Protein AF-A0A4Q5TYN4-F1 (afdb_monomer_lite)

Structure (mmCIF, N/CA/C/O backbone):
data_AF-A0A4Q5TYN4-F1
#
_entry.id   AF-A0A4Q5TYN4-F1
#
loop_
_atom_site.group_PDB
_atom_site.id
_atom_site.type_symbol
_atom_site.label_atom_id
_atom_site.label_alt_id
_atom_site.label_comp_id
_atom_site.label_asym_id
_atom_site.label_entity_id
_atom_site.label_seq_id
_atom_site.pdbx_PDB_ins_code
_atom_site.Cartn_x
_atom_site.Cartn_y
_atom_site.Cartn_z
_atom_site.occupancy
_atom_site.B_iso_or_equiv
_atom_site.auth_seq_id
_atom_site.auth_comp_id
_atom_site.auth_asym_id
_atom_site.auth_atom_id
_atom_site.pdbx_PDB_model_num
ATOM 1 N N . MET A 1 1 ? 15.021 7.858 -16.750 1.00 62.53 1 MET A N 1
ATOM 2 C CA . MET A 1 1 ? 15.319 8.056 -15.314 1.00 62.53 1 MET A CA 1
ATOM 3 C C . MET A 1 1 ? 16.144 6.871 -14.833 1.00 62.53 1 MET A C 1
ATOM 5 O O . MET A 1 1 ? 16.178 5.869 -15.535 1.00 62.53 1 MET A O 1
ATOM 9 N N . SER A 1 2 ? 16.865 6.995 -13.716 1.00 85.25 2 SER A N 1
ATOM 10 C CA . SER A 1 2 ? 17.566 5.843 -13.130 1.00 85.25 2 SER A CA 1
ATOM 11 C C . SER A 1 2 ? 16.537 4.801 -12.665 1.00 85.25 2 SER A C 1
ATOM 13 O O . SER A 1 2 ? 15.531 5.224 -12.086 1.00 85.25 2 SER A O 1
ATOM 15 N N . PRO A 1 3 ? 16.780 3.486 -12.836 1.00 88.38 3 PRO A N 1
ATOM 16 C CA . PRO A 1 3 ? 15.913 2.435 -12.293 1.00 88.38 3 PRO A CA 1
ATOM 17 C C . PRO A 1 3 ? 15.622 2.624 -10.803 1.00 88.38 3 PRO A C 1
ATOM 19 O O . PRO A 1 3 ? 14.493 2.463 -10.356 1.00 88.38 3 PRO A O 1
ATOM 22 N N . PHE A 1 4 ? 16.616 3.103 -10.047 1.00 92.12 4 PHE A N 1
ATOM 23 C CA . PHE A 1 4 ? 16.458 3.430 -8.632 1.00 92.12 4 PHE A CA 1
ATOM 24 C C . PHE A 1 4 ? 15.360 4.473 -8.375 1.00 92.12 4 PHE A C 1
ATOM 26 O O . PHE A 1 4 ? 14.619 4.366 -7.405 1.00 92.12 4 PHE A O 1
ATOM 33 N N . THR A 1 5 ? 15.237 5.489 -9.232 1.00 91.12 5 THR A N 1
ATOM 34 C CA . THR A 1 5 ? 14.225 6.542 -9.074 1.00 91.12 5 THR A CA 1
ATOM 35 C C . THR A 1 5 ? 12.816 6.010 -9.338 1.00 91.12 5 THR A C 1
ATOM 37 O O . THR A 1 5 ? 11.889 6.412 -8.636 1.00 91.12 5 THR A O 1
ATOM 40 N N . GLY A 1 6 ? 12.658 5.099 -10.306 1.00 93.50 6 GLY A N 1
ATOM 41 C CA . GLY A 1 6 ? 11.384 4.426 -10.576 1.00 93.50 6 GLY A CA 1
ATOM 42 C C . GLY A 1 6 ? 10.948 3.544 -9.408 1.00 93.50 6 GLY A C 1
ATOM 43 O O . GLY A 1 6 ? 9.857 3.737 -8.873 1.00 93.50 6 GLY A O 1
ATOM 44 N N . GLU A 1 7 ? 11.850 2.685 -8.930 1.00 94.31 7 GLU A N 1
ATOM 45 C CA . GLU A 1 7 ? 11.613 1.806 -7.777 1.00 94.31 7 GLU A CA 1
ATOM 46 C C . GLU A 1 7 ? 11.287 2.592 -6.499 1.00 94.31 7 GLU A C 1
ATOM 48 O O . GLU A 1 7 ? 10.348 2.259 -5.770 1.00 94.31 7 GLU A O 1
ATOM 53 N N . LEU A 1 8 ? 12.022 3.680 -6.242 1.00 95.19 8 LEU A N 1
ATOM 54 C CA . LEU A 1 8 ? 11.786 4.549 -5.090 1.00 95.19 8 LEU A CA 1
ATOM 55 C C . LEU A 1 8 ? 10.395 5.191 -5.155 1.00 95.19 8 LEU A C 1
ATOM 57 O O . LEU A 1 8 ? 9.669 5.187 -4.161 1.00 95.19 8 LEU A O 1
ATOM 61 N N . ALA A 1 9 ? 10.012 5.729 -6.316 1.00 95.06 9 ALA A N 1
ATOM 62 C CA . ALA A 1 9 ? 8.715 6.371 -6.503 1.00 95.06 9 ALA A CA 1
ATOM 63 C C . ALA A 1 9 ? 7.554 5.365 -6.414 1.00 95.06 9 ALA A C 1
ATOM 65 O O . ALA A 1 9 ? 6.568 5.631 -5.722 1.00 95.06 9 ALA A O 1
ATOM 66 N N . GLY A 1 10 ? 7.682 4.200 -7.056 1.00 95.44 10 GLY A N 1
ATOM 67 C CA . GLY A 1 10 ? 6.685 3.130 -6.997 1.00 95.44 10 GLY A CA 1
ATOM 68 C C . GLY A 1 10 ? 6.484 2.604 -5.576 1.00 95.44 10 GLY A C 1
ATOM 69 O O . GLY A 1 10 ? 5.352 2.506 -5.098 1.00 95.44 10 GLY A O 1
ATOM 70 N N . THR A 1 11 ? 7.581 2.361 -4.855 1.00 95.94 11 THR A N 1
ATOM 71 C CA . THR A 1 11 ? 7.540 1.908 -3.458 1.00 95.94 11 THR A CA 1
ATOM 72 C C . THR A 1 11 ? 6.937 2.969 -2.538 1.00 95.94 11 THR A C 1
ATOM 74 O O . THR A 1 11 ? 6.100 2.647 -1.692 1.00 95.94 11 THR A O 1
ATOM 77 N N . ALA A 1 12 ? 7.307 4.243 -2.708 1.00 96.50 12 ALA A N 1
ATOM 78 C CA . ALA A 1 12 ? 6.744 5.336 -1.919 1.00 96.50 12 ALA A CA 1
ATOM 79 C C . ALA A 1 12 ? 5.220 5.439 -2.100 1.00 96.50 12 ALA A C 1
ATOM 81 O O . ALA A 1 12 ? 4.489 5.545 -1.112 1.00 96.50 12 ALA A O 1
ATOM 82 N N . LEU A 1 13 ? 4.730 5.337 -3.341 1.00 96.56 13 LEU A N 1
ATOM 83 C CA . LEU A 1 13 ? 3.296 5.316 -3.642 1.00 96.56 13 LEU A CA 1
ATOM 84 C C . LEU A 1 13 ? 2.591 4.114 -3.005 1.00 96.56 13 LEU A C 1
ATOM 86 O O . LEU A 1 13 ? 1.557 4.291 -2.358 1.00 96.56 13 LEU A O 1
ATOM 90 N N . MET A 1 14 ? 3.163 2.913 -3.139 1.00 97.38 14 MET A N 1
ATOM 91 C CA . MET A 1 14 ? 2.614 1.691 -2.544 1.00 97.38 14 MET A CA 1
ATOM 92 C C . MET A 1 14 ? 2.467 1.826 -1.023 1.00 97.38 14 MET A C 1
ATOM 94 O O . MET A 1 14 ? 1.410 1.512 -0.477 1.00 97.38 14 MET A O 1
ATOM 98 N N . ILE A 1 15 ? 3.498 2.328 -0.336 1.00 97.50 15 ILE A N 1
ATOM 99 C CA . ILE A 1 15 ? 3.498 2.481 1.124 1.00 97.50 15 ILE A CA 1
ATOM 100 C C . ILE A 1 15 ? 2.471 3.524 1.569 1.00 97.50 15 ILE A C 1
ATOM 102 O O . ILE A 1 15 ? 1.704 3.257 2.495 1.00 97.50 15 ILE A O 1
ATOM 106 N N . ILE A 1 16 ? 2.433 4.696 0.926 1.00 97.56 16 ILE A N 1
ATOM 107 C CA . ILE A 1 16 ? 1.509 5.777 1.301 1.00 97.56 16 ILE A CA 1
ATOM 108 C C . ILE A 1 16 ? 0.057 5.318 1.146 1.00 97.56 16 ILE A C 1
ATOM 110 O O . ILE A 1 16 ? -0.748 5.505 2.058 1.00 97.56 16 ILE A O 1
ATOM 114 N N . LEU A 1 17 ? -0.280 4.687 0.019 1.00 97.44 17 LEU A N 1
ATOM 115 C CA . LEU A 1 17 ? -1.643 4.233 -0.247 1.00 97.44 17 LEU A CA 1
ATOM 116 C C . LEU A 1 17 ? -2.016 3.011 0.604 1.00 97.44 17 LEU A C 1
ATOM 118 O O . LEU A 1 17 ? -3.075 3.008 1.230 1.00 97.44 17 LEU A O 1
ATOM 122 N N . GLY A 1 18 ? -1.141 2.005 0.689 1.00 97.25 18 GLY A N 1
ATOM 123 C CA . GLY A 1 18 ? -1.378 0.788 1.468 1.00 97.25 18 GLY A CA 1
ATOM 124 C C . GLY A 1 18 ? -1.553 1.080 2.959 1.00 97.25 18 GLY A C 1
ATOM 125 O O . GLY A 1 18 ? -2.573 0.725 3.557 1.00 97.25 18 GLY A O 1
ATOM 126 N N . ASN A 1 19 ? -0.615 1.818 3.561 1.00 97.25 19 ASN A N 1
ATOM 127 C CA . ASN A 1 19 ? -0.722 2.215 4.968 1.00 97.25 19 ASN A CA 1
ATOM 128 C C . ASN A 1 19 ? -1.823 3.262 5.191 1.00 97.25 19 ASN A C 1
ATOM 130 O O . ASN A 1 19 ? -2.434 3.293 6.262 1.00 97.25 19 ASN A O 1
ATOM 134 N N . GLY A 1 20 ? -2.135 4.082 4.184 1.00 96.94 20 GLY A N 1
ATOM 135 C CA . GLY A 1 20 ? -3.280 4.992 4.199 1.00 96.94 20 GLY A CA 1
ATOM 136 C C . GLY A 1 20 ? -4.604 4.248 4.391 1.00 96.94 20 GLY A C 1
ATOM 137 O O . GLY A 1 20 ? -5.399 4.612 5.254 1.00 96.94 20 GLY A O 1
ATOM 138 N N . VAL A 1 21 ? -4.816 3.143 3.674 1.00 97.50 21 VAL A N 1
ATOM 139 C CA . VAL A 1 21 ? -6.023 2.316 3.840 1.00 97.50 21 VAL A CA 1
ATOM 140 C C . VAL A 1 21 ? -6.044 1.627 5.204 1.00 97.50 21 VAL A C 1
ATOM 142 O O . VAL A 1 21 ? -7.077 1.637 5.872 1.00 97.50 21 VAL A O 1
ATOM 145 N N . VAL A 1 22 ? -4.913 1.077 5.657 1.00 97.44 22 VAL A N 1
ATOM 146 C CA . VAL A 1 22 ? -4.818 0.456 6.991 1.00 97.44 22 VAL A CA 1
ATOM 147 C C . VAL A 1 22 ? -5.153 1.472 8.083 1.00 97.44 22 VAL A C 1
ATOM 149 O O . VAL A 1 22 ? -5.976 1.192 8.951 1.00 97.44 22 VAL A O 1
ATOM 152 N N . SER A 1 23 ? -4.581 2.676 8.019 1.00 97.00 23 SER A N 1
ATOM 153 C CA . SER A 1 23 ? -4.863 3.737 8.990 1.00 97.00 23 SER A CA 1
ATOM 154 C C . SER A 1 23 ? -6.324 4.200 8.937 1.00 97.00 23 SER A C 1
ATOM 156 O O . SER A 1 23 ? -6.935 4.360 9.991 1.00 97.00 23 SER A O 1
ATOM 158 N N . ASN A 1 24 ? -6.928 4.299 7.747 1.00 96.88 24 ASN A N 1
ATOM 159 C CA . ASN A 1 24 ? -8.350 4.615 7.575 1.00 96.88 24 ASN A CA 1
ATOM 160 C C . ASN A 1 24 ? -9.303 3.530 8.113 1.00 96.88 24 ASN A C 1
ATOM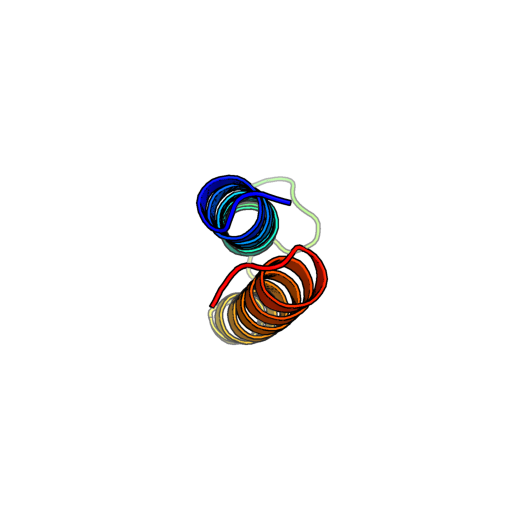 162 O O . ASN A 1 24 ? -10.463 3.829 8.364 1.00 96.88 24 ASN A O 1
ATOM 166 N N . VAL A 1 25 ? -8.860 2.280 8.270 1.00 97.50 25 VAL A N 1
ATOM 167 C CA . VAL A 1 25 ? -9.704 1.200 8.816 1.00 97.50 25 VAL A CA 1
ATOM 168 C C . VAL A 1 25 ? -9.454 0.979 10.309 1.00 97.50 25 VAL A C 1
ATOM 170 O O . VAL A 1 25 ? -10.392 0.724 11.067 1.00 97.50 25 VAL A O 1
ATOM 173 N N . VAL A 1 26 ? -8.199 1.084 10.749 1.00 96.88 26 VAL A N 1
ATOM 174 C CA . VAL A 1 26 ? -7.777 0.727 12.110 1.00 96.88 26 VAL A CA 1
ATOM 175 C C . VAL A 1 26 ? -7.886 1.904 13.081 1.00 96.88 26 VAL A C 1
ATOM 177 O O . VAL A 1 26 ? -8.297 1.709 14.226 1.00 96.88 26 VAL A O 1
ATOM 180 N N . LEU A 1 27 ? -7.553 3.131 12.660 1.00 96.69 27 LEU A N 1
ATOM 181 C CA . LEU A 1 27 ? -7.592 4.285 13.560 1.00 96.69 27 LEU A CA 1
ATOM 182 C C . LEU A 1 27 ? -9.030 4.714 13.846 1.00 96.69 27 LEU A C 1
ATOM 184 O O . LEU A 1 27 ? -9.879 4.767 12.955 1.00 96.69 27 LEU A O 1
ATOM 188 N N . LYS A 1 28 ? -9.281 5.068 15.106 1.00 93.12 28 LYS A N 1
ATOM 189 C CA . LYS A 1 28 ? -10.543 5.667 15.551 1.00 93.12 28 LYS A CA 1
ATOM 190 C C . LYS A 1 28 ? -10.700 7.061 14.923 1.00 93.12 28 LYS A C 1
ATOM 192 O O . LYS A 1 28 ? -9.705 7.721 14.640 1.00 93.12 28 LYS A O 1
ATOM 197 N N . ASN A 1 29 ? -11.941 7.520 14.743 1.00 94.88 29 ASN A N 1
ATOM 198 C CA . ASN A 1 29 ? -12.290 8.809 14.111 1.00 94.88 29 ASN A CA 1
ATOM 199 C C . ASN A 1 29 ? -11.947 8.929 12.615 1.00 94.88 29 ASN A C 1
ATOM 201 O O . ASN A 1 29 ? -11.796 10.030 12.089 1.00 94.88 29 ASN A O 1
ATOM 205 N N . THR A 1 30 ? -11.858 7.804 11.912 1.00 94.81 30 THR A N 1
ATOM 206 C CA . THR A 1 30 ? -11.742 7.759 10.451 1.00 94.81 30 THR A CA 1
ATOM 207 C C . THR A 1 30 ? -13.070 7.313 9.841 1.00 94.81 30 THR A C 1
ATOM 209 O O . THR A 1 30 ? -13.863 6.621 10.480 1.00 94.81 30 THR A O 1
ATOM 212 N N . LYS A 1 31 ? -13.342 7.710 8.593 1.00 92.00 31 LYS A N 1
ATOM 213 C CA . LYS A 1 31 ? -14.601 7.353 7.915 1.00 92.00 31 LYS A CA 1
ATOM 214 C C . LYS A 1 31 ? -14.679 5.870 7.542 1.00 92.00 31 LYS A C 1
ATOM 216 O O . LYS A 1 31 ? -15.774 5.369 7.321 1.00 92.00 31 LYS A O 1
ATOM 221 N N . GLY A 1 32 ? -13.538 5.188 7.447 1.00 89.88 32 GLY A N 1
ATOM 222 C CA . GLY A 1 32 ? -13.462 3.752 7.180 1.00 89.88 32 GLY A CA 1
ATOM 223 C C . GLY A 1 32 ? -13.330 2.88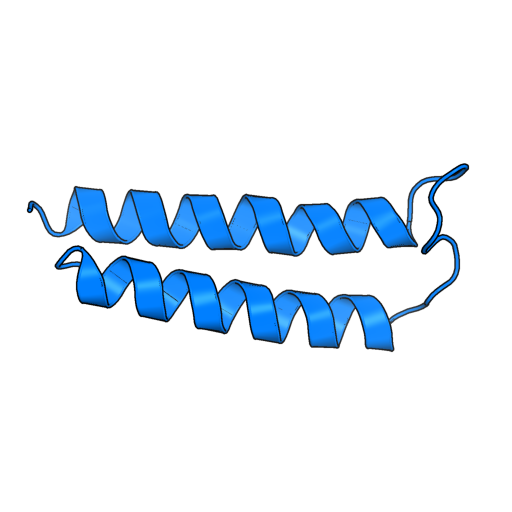3 8.428 1.00 89.88 32 GLY A C 1
ATOM 224 O O . GLY A 1 32 ? -13.125 1.676 8.278 1.00 89.88 32 GLY A O 1
ATOM 225 N N . HIS A 1 33 ? -13.410 3.459 9.636 1.00 95.75 33 HIS A N 1
ATOM 226 C CA . HIS A 1 33 ? -13.187 2.712 10.869 1.00 95.75 33 HIS A CA 1
ATOM 227 C C . HIS A 1 33 ? -14.131 1.509 10.968 1.00 95.75 33 HIS A C 1
ATOM 229 O O . HIS A 1 33 ? -15.346 1.650 10.842 1.00 95.75 33 HIS A O 1
ATOM 235 N N . GLY A 1 34 ? -13.570 0.318 11.191 1.00 94.31 34 GLY A N 1
ATOM 236 C CA . GLY A 1 34 ? -14.350 -0.922 11.245 1.00 94.31 34 GLY A CA 1
ATOM 237 C C . GLY A 1 34 ? -14.736 -1.509 9.879 1.00 94.31 34 GLY A C 1
ATOM 238 O O . GLY A 1 34 ? -15.466 -2.493 9.841 1.00 94.31 34 GLY A O 1
ATOM 239 N N . GLY A 1 35 ? -14.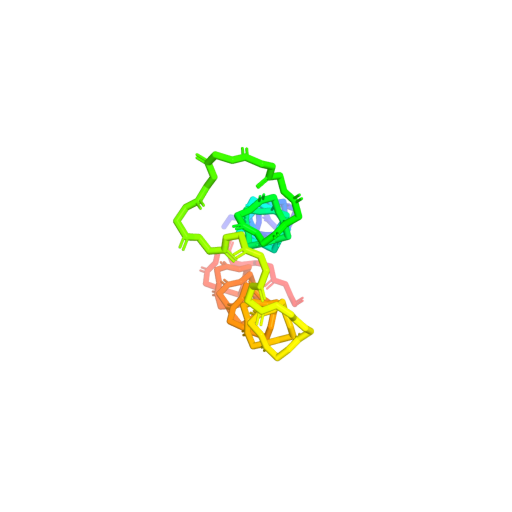211 -0.983 8.764 1.00 91.44 35 GLY A N 1
ATOM 240 C CA . GLY A 1 35 ? -14.422 -1.531 7.412 1.00 91.44 35 GLY A CA 1
ATOM 241 C C . GLY A 1 35 ? -13.874 -2.952 7.191 1.00 91.44 35 GLY A C 1
ATOM 242 O O . GLY A 1 35 ? -14.201 -3.600 6.199 1.00 91.44 35 GLY A O 1
ATOM 243 N N . GLY A 1 36 ? -13.069 -3.462 8.128 1.00 94.12 36 GLY A N 1
ATOM 244 C CA . GLY A 1 36 ? -12.613 -4.849 8.155 1.00 94.12 36 GLY A CA 1
ATOM 245 C C . GLY A 1 36 ? -11.561 -5.195 7.098 1.00 94.12 36 GLY A C 1
ATOM 246 O O . GLY A 1 36 ? -11.001 -4.340 6.411 1.00 94.12 36 GLY A O 1
ATOM 247 N N . TRP A 1 37 ? -11.277 -6.492 6.989 1.00 94.69 37 TRP A N 1
ATOM 248 C CA . TRP A 1 37 ? -10.186 -7.010 6.160 1.00 94.69 37 TRP A CA 1
ATOM 249 C C . TRP A 1 37 ? -10.391 -6.792 4.661 1.00 94.69 37 TRP A C 1
ATOM 251 O O . TRP A 1 37 ? -9.422 -6.525 3.959 1.00 94.69 37 TRP A O 1
ATOM 261 N N . ILE A 1 38 ? -11.632 -6.842 4.168 1.00 96.06 38 ILE A N 1
ATOM 262 C CA . ILE A 1 38 ? -11.911 -6.701 2.733 1.00 96.06 38 ILE A CA 1
ATOM 263 C C . ILE A 1 38 ? -11.471 -5.335 2.188 1.00 96.06 38 ILE A C 1
ATOM 265 O O . ILE A 1 38 ? -10.876 -5.264 1.115 1.00 96.06 38 ILE A O 1
ATOM 269 N N . VAL A 1 39 ? -11.686 -4.263 2.959 1.00 96.38 39 VAL A N 1
ATOM 270 C CA . VAL A 1 39 ? -11.274 -2.902 2.587 1.00 96.38 39 VAL A CA 1
ATOM 271 C C . VAL A 1 39 ? -9.751 -2.793 2.563 1.00 96.38 39 VAL A C 1
ATOM 273 O O . VAL A 1 39 ? -9.195 -2.218 1.630 1.00 96.38 39 VAL A O 1
ATOM 276 N N . ILE A 1 40 ? -9.070 -3.392 3.547 1.00 97.19 40 ILE A N 1
ATOM 277 C CA . ILE A 1 40 ? -7.604 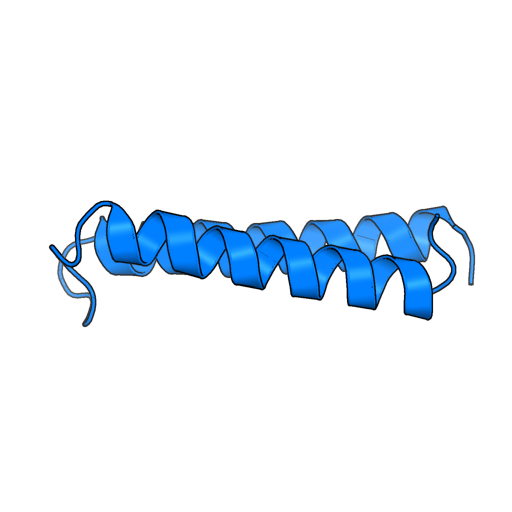-3.412 3.618 1.00 97.19 40 ILE A CA 1
ATOM 278 C C . ILE A 1 40 ? -7.016 -4.190 2.438 1.00 97.19 40 ILE A C 1
ATOM 280 O O . ILE A 1 40 ? -6.151 -3.664 1.743 1.00 97.19 40 ILE A O 1
ATOM 284 N N . SER A 1 41 ? -7.497 -5.408 2.177 1.00 97.19 41 SER A N 1
ATOM 285 C CA . SER A 1 41 ? -6.997 -6.255 1.090 1.00 97.19 41 SER A CA 1
ATOM 286 C C . SER A 1 41 ? -7.215 -5.623 -0.282 1.00 97.19 41 SER A C 1
ATOM 288 O O . SER A 1 41 ? -6.289 -5.590 -1.091 1.00 97.19 41 SER A O 1
ATOM 290 N N . PHE A 1 42 ? -8.406 -5.077 -0.543 1.00 97.19 42 PHE A N 1
ATOM 291 C CA . PHE A 1 42 ? -8.690 -4.410 -1.813 1.00 97.19 42 PHE A CA 1
ATOM 292 C C . PHE A 1 42 ? -7.872 -3.122 -1.977 1.00 97.19 42 PHE A C 1
ATOM 294 O O . PHE A 1 42 ? -7.294 -2.880 -3.036 1.00 97.19 42 PHE A O 1
ATOM 301 N N . GLY A 1 43 ? -7.760 -2.318 -0.917 1.00 97.00 43 GLY A N 1
ATOM 302 C CA . GLY A 1 43 ? -6.943 -1.108 -0.931 1.00 97.00 43 GLY A CA 1
ATOM 303 C C . GLY A 1 43 ? -5.459 -1.388 -1.178 1.00 97.00 43 GLY A C 1
ATOM 304 O O . GLY A 1 43 ? -4.827 -0.677 -1.956 1.00 97.00 43 GLY A O 1
ATOM 305 N N . TRP A 1 44 ? -4.917 -2.462 -0.597 1.00 97.62 44 TRP A N 1
ATOM 306 C CA . TRP A 1 44 ? -3.550 -2.910 -0.871 1.00 97.62 44 TRP A CA 1
ATOM 307 C C . TRP A 1 44 ? -3.365 -3.412 -2.303 1.00 97.62 44 TRP A C 1
ATOM 309 O O . TRP A 1 44 ? -2.365 -3.067 -2.926 1.00 97.62 44 TRP A O 1
ATOM 319 N N . ALA A 1 45 ? -4.322 -4.160 -2.860 1.00 97.69 45 ALA A N 1
ATOM 320 C CA . ALA A 1 45 ? -4.254 -4.592 -4.257 1.00 97.69 45 ALA A CA 1
ATOM 321 C C . ALA A 1 45 ? -4.160 -3.391 -5.219 1.00 97.69 45 ALA A C 1
ATOM 323 O O . ALA A 1 45 ? -3.320 -3.377 -6.119 1.00 97.69 45 ALA A O 1
ATOM 324 N N . MET A 1 46 ? -4.954 -2.343 -4.974 1.00 97.50 46 MET A N 1
ATOM 325 C CA . MET A 1 46 ? -4.893 -1.095 -5.743 1.00 97.50 46 MET A CA 1
ATOM 326 C C . MET A 1 46 ? -3.578 -0.330 -5.523 1.00 97.50 46 MET A C 1
ATOM 328 O O . MET A 1 46 ? -3.013 0.199 -6.480 1.00 97.50 46 MET A O 1
ATOM 332 N N . ALA A 1 47 ? -3.067 -0.285 -4.288 1.00 97.44 47 ALA A N 1
ATOM 333 C CA . ALA A 1 47 ? -1.792 0.360 -3.969 1.00 97.44 47 ALA A CA 1
ATOM 334 C C . ALA A 1 47 ? -0.608 -0.313 -4.681 1.00 97.44 47 ALA A C 1
ATOM 336 O O . ALA A 1 47 ? 0.249 0.378 -5.230 1.00 97.44 47 ALA A O 1
ATOM 337 N N . VAL A 1 48 ? -0.584 -1.649 -4.721 1.00 97.06 48 VAL A N 1
ATOM 338 C CA . VAL A 1 48 ? 0.429 -2.428 -5.448 1.00 97.06 48 VAL A CA 1
ATOM 339 C C . VAL A 1 48 ? 0.318 -2.187 -6.951 1.00 97.06 48 VAL A C 1
ATOM 341 O O . VAL A 1 48 ? 1.327 -1.903 -7.589 1.00 97.06 48 VAL A O 1
ATOM 344 N N . PHE A 1 49 ? -0.895 -2.229 -7.515 1.00 96.81 49 PHE A N 1
ATOM 345 C CA . PHE A 1 49 ? -1.111 -1.946 -8.937 1.00 96.81 49 PHE A CA 1
ATOM 346 C C . PHE A 1 49 ? -0.562 -0.567 -9.334 1.00 96.81 49 PHE A C 1
ATOM 348 O O . PHE A 1 49 ? 0.198 -0.453 -10.295 1.00 96.81 49 PHE A O 1
ATOM 355 N N . LEU A 1 50 ? -0.894 0.472 -8.563 1.00 96.25 50 LEU A N 1
ATOM 356 C CA . LEU A 1 50 ? -0.403 1.830 -8.803 1.00 96.25 50 LEU A CA 1
ATOM 357 C C . LEU A 1 50 ? 1.112 1.949 -8.600 1.00 96.25 50 LEU A C 1
ATOM 359 O O . LEU A 1 50 ? 1.766 2.644 -9.375 1.00 96.25 50 LEU A O 1
ATOM 363 N N . GLY A 1 51 ? 1.676 1.265 -7.601 1.00 95.88 51 GLY A N 1
ATOM 364 C CA . GLY A 1 51 ? 3.118 1.235 -7.352 1.00 95.88 51 GLY A CA 1
ATOM 365 C C . GLY A 1 51 ? 3.903 0.630 -8.518 1.00 95.88 51 GLY A C 1
ATOM 366 O O . GLY A 1 51 ? 4.866 1.236 -8.983 1.00 95.88 51 GLY A O 1
ATOM 367 N N . VAL A 1 52 ? 3.451 -0.511 -9.048 1.00 95.31 52 VAL A N 1
ATOM 368 C CA . VAL A 1 52 ? 4.070 -1.173 -10.211 1.00 95.31 52 VAL A CA 1
ATOM 369 C C . VAL A 1 52 ? 3.912 -0.326 -11.473 1.00 95.31 52 VAL A C 1
ATOM 371 O O . VAL A 1 52 ? 4.879 -0.113 -12.204 1.00 95.31 52 VAL A O 1
ATOM 374 N N . TYR A 1 53 ? 2.714 0.209 -11.720 1.00 95.19 53 TYR A N 1
ATOM 375 C CA . TYR A 1 53 ? 2.469 1.077 -12.873 1.00 95.19 53 TYR A CA 1
ATOM 376 C C . TYR A 1 53 ? 3.357 2.331 -12.845 1.00 95.19 53 TYR A C 1
ATOM 378 O O . TYR A 1 53 ? 3.947 2.710 -13.858 1.00 95.19 53 TYR A O 1
ATOM 386 N N . ALA A 1 54 ? 3.502 2.959 -11.677 1.00 94.31 54 ALA A N 1
ATOM 387 C CA . ALA A 1 54 ? 4.379 4.110 -11.510 1.00 94.31 54 ALA A CA 1
ATOM 388 C C . ALA A 1 54 ? 5.861 3.735 -11.659 1.00 94.31 54 ALA A C 1
ATOM 390 O O . ALA A 1 54 ? 6.576 4.445 -12.366 1.00 94.31 54 ALA A O 1
ATOM 391 N N . SER A 1 55 ? 6.315 2.627 -11.053 1.00 94.44 55 SER A N 1
ATOM 392 C CA . SER A 1 55 ? 7.713 2.180 -11.165 1.00 94.44 55 SER A CA 1
ATOM 393 C C . SER A 1 55 ? 8.097 1.943 -12.625 1.00 94.44 55 SER A C 1
ATOM 395 O O . SER A 1 55 ? 9.038 2.555 -13.130 1.00 94.44 55 SER A O 1
ATOM 397 N N . THR A 1 56 ? 7.293 1.157 -13.345 1.00 93.31 56 THR A N 1
ATOM 398 C CA . THR A 1 56 ? 7.530 0.814 -14.757 1.00 93.31 56 THR A CA 1
ATOM 399 C C . THR A 1 56 ? 7.509 2.040 -15.674 1.00 93.31 56 THR A C 1
ATOM 401 O O . THR A 1 56 ? 8.390 2.201 -16.517 1.00 93.31 56 THR A O 1
ATOM 404 N N . THR A 1 57 ? 6.566 2.967 -15.476 1.00 91.56 57 THR A N 1
ATOM 405 C CA . THR A 1 57 ? 6.490 4.211 -16.269 1.00 91.56 57 THR A CA 1
ATOM 406 C C . THR A 1 57 ? 7.703 5.119 -16.037 1.00 91.56 57 THR A C 1
ATOM 408 O O . THR A 1 57 ? 8.161 5.807 -16.950 1.00 91.56 57 THR A O 1
ATOM 411 N N . LEU A 1 58 ? 8.250 5.119 -14.820 1.00 90.44 58 LEU A N 1
ATOM 412 C CA . LEU A 1 58 ? 9.415 5.917 -1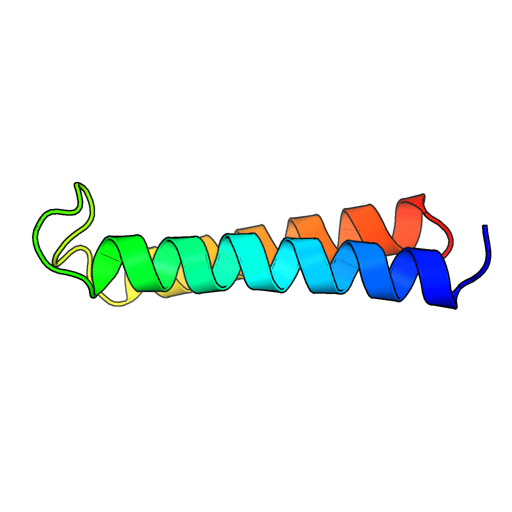4.437 1.00 90.44 58 LEU A CA 1
ATOM 413 C C . LEU A 1 58 ? 10.751 5.206 -14.723 1.00 90.44 58 LEU A C 1
ATOM 415 O O . LEU A 1 58 ? 11.808 5.737 -14.381 1.00 90.44 58 LEU A O 1
ATOM 419 N N . GLY A 1 59 ? 10.735 4.051 -15.395 1.00 85.19 59 GLY A N 1
ATOM 420 C CA . GLY A 1 59 ? 11.936 3.316 -15.802 1.00 85.19 59 GLY A CA 1
ATOM 421 C C . GLY A 1 59 ? 12.528 2.401 -14.728 1.00 85.19 59 GLY A C 1
ATOM 422 O O . GLY A 1 59 ? 13.693 2.022 -14.849 1.00 85.19 59 GLY A O 1
ATOM 423 N N . GLY A 1 60 ? 11.750 2.080 -13.690 1.00 78.12 60 GLY A N 1
ATOM 424 C CA . GLY A 1 60 ? 11.954 0.899 -12.848 1.00 78.12 60 GLY A CA 1
ATOM 425 C C . GLY A 1 60 ? 11.620 -0.392 -13.606 1.00 78.12 60 GLY A C 1
ATOM 426 O O . GLY A 1 60 ? 11.201 -0.342 -14.768 1.00 78.12 60 GLY A O 1
ATOM 427 N N . SER A 1 61 ? 11.851 -1.542 -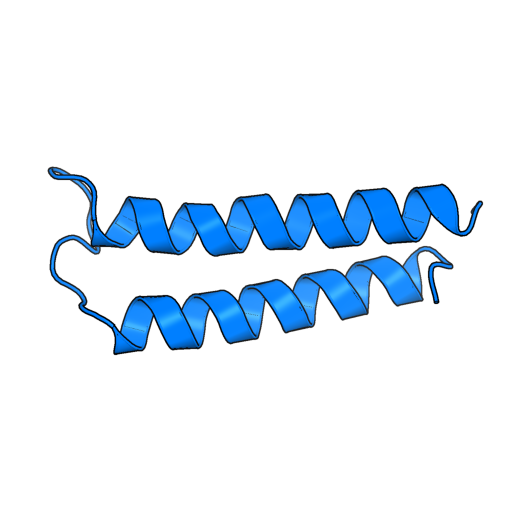12.974 1.00 69.44 61 SER A N 1
ATOM 428 C CA . SER A 1 61 ? 11.836 -2.862 -13.629 1.00 69.44 61 SER A CA 1
ATOM 429 C C . SER A 1 61 ? 10.808 -3.802 -13.028 1.00 69.44 61 SER A C 1
ATOM 431 O O . SER A 1 61 ? 10.890 -4.003 -11.799 1.00 69.44 61 SER A O 1
#

pLDDT: mean 93.81, std 6.26, range [62.53, 97.69]

Foldseek 3Di:
DPLVVLLVQLVVQLCCQLVVQVCLDPPPPHPNDVVDDVSNVVSNVVSNVSSVVSSVVVPHD

Sequence (61 aa):
MSPFTGELAGTALMIILGNGVVSNVVLKNTKGHGGGWIVISFGWAMAVFLGVYASTTLGGS

Secondary structure (DSSP, 8-state):
--HHHHHHHHHHHHHHHHHHHHHHHHSTTSTTTT-HHHHHHHHHHHHHHHHHHHHHHTT--

Radius of gyration: 13.34 Å; chains: 1; bounding box: 32×16×32 Å